Protein AF-A0A7C2BSN9-F1 (afdb_monomer)

Structure (mmCIF, N/CA/C/O backbone):
data_AF-A0A7C2BSN9-F1
#
_entry.id   AF-A0A7C2BSN9-F1
#
loop_
_atom_site.gro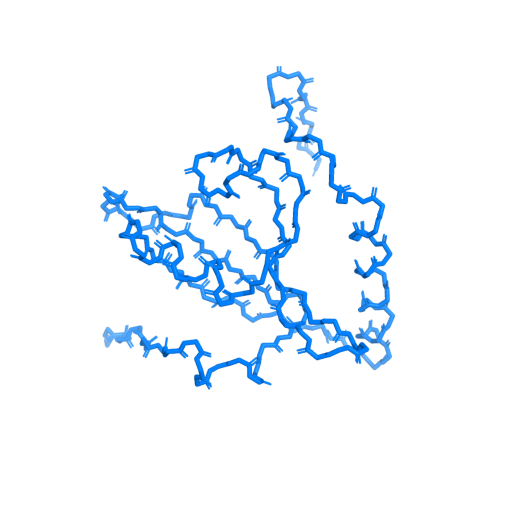up_PDB
_atom_site.id
_atom_site.type_symbol
_atom_site.label_atom_id
_atom_site.label_alt_id
_atom_site.label_comp_id
_atom_site.label_asym_id
_atom_site.label_entity_id
_atom_site.label_seq_id
_atom_site.pdbx_PDB_ins_code
_atom_site.Ca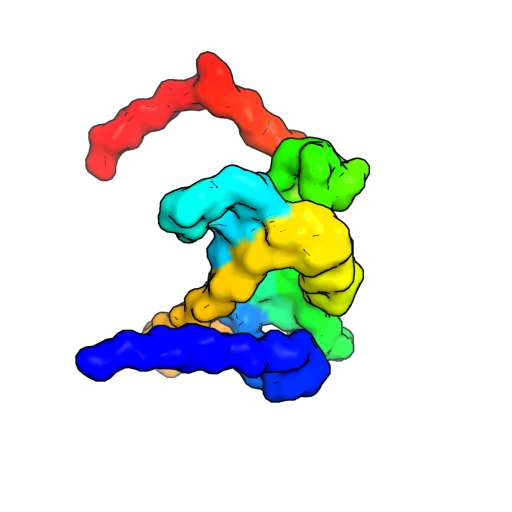rtn_x
_atom_site.Cartn_y
_atom_site.Cartn_z
_atom_site.occupancy
_atom_site.B_iso_or_equiv
_atom_site.auth_seq_id
_atom_site.auth_comp_id
_atom_site.auth_asym_id
_atom_site.auth_atom_id
_atom_site.pdbx_PDB_model_num
ATOM 1 N N . MET A 1 1 ? 8.971 -31.343 0.991 1.00 34.97 1 MET A N 1
ATOM 2 C CA . MET A 1 1 ? 7.604 -30.919 0.618 1.00 34.97 1 MET A CA 1
ATOM 3 C C . MET A 1 1 ? 7.665 -29.476 0.152 1.00 34.97 1 MET A C 1
ATOM 5 O O . MET A 1 1 ? 7.903 -28.586 0.955 1.00 34.97 1 MET A O 1
ATOM 9 N N . THR A 1 2 ? 7.594 -29.241 -1.154 1.00 38.06 2 THR A N 1
ATOM 10 C CA . THR A 1 2 ? 7.585 -27.890 -1.719 1.00 38.06 2 THR A CA 1
ATOM 11 C C . THR A 1 2 ? 6.213 -27.281 -1.474 1.00 38.06 2 THR A C 1
ATOM 13 O O . THR A 1 2 ? 5.249 -27.629 -2.150 1.00 38.06 2 THR A O 1
ATOM 16 N N . ASP A 1 3 ? 6.123 -26.383 -0.492 1.00 38.22 3 ASP A N 1
ATOM 17 C CA . ASP A 1 3 ? 4.959 -25.519 -0.301 1.00 38.22 3 ASP A CA 1
ATOM 18 C C . ASP A 1 3 ? 4.643 -24.825 -1.633 1.00 38.22 3 ASP A C 1
ATOM 20 O O . ASP A 1 3 ? 5.314 -23.868 -2.048 1.00 38.22 3 ASP A O 1
ATOM 24 N N . LYS A 1 4 ? 3.631 -25.329 -2.349 1.00 45.16 4 LYS A N 1
ATOM 25 C CA . LYS A 1 4 ? 3.035 -24.636 -3.489 1.00 45.16 4 LYS A CA 1
ATOM 26 C C . LYS A 1 4 ? 2.478 -23.334 -2.929 1.00 45.16 4 LYS A C 1
ATOM 28 O O . LYS A 1 4 ? 1.402 -23.320 -2.345 1.00 45.16 4 LYS A O 1
ATOM 33 N N . LYS A 1 5 ? 3.236 -22.241 -3.073 1.00 56.69 5 LYS A N 1
ATOM 34 C CA . LYS A 1 5 ? 2.817 -20.895 -2.660 1.00 56.69 5 LYS A CA 1
ATOM 35 C C . LYS A 1 5 ? 1.432 -20.626 -3.242 1.00 56.69 5 LYS A C 1
ATOM 37 O O . LYS A 1 5 ? 1.302 -20.459 -4.455 1.00 56.69 5 LYS A O 1
ATOM 42 N N . ALA A 1 6 ? 0.421 -20.632 -2.379 1.00 59.66 6 ALA A N 1
ATOM 43 C CA . ALA A 1 6 ? -0.958 -20.451 -2.785 1.00 59.66 6 ALA A CA 1
ATOM 44 C C . ALA A 1 6 ? -1.108 -19.090 -3.483 1.00 59.66 6 ALA A C 1
ATOM 46 O O . ALA A 1 6 ? -0.671 -18.053 -2.974 1.00 59.66 6 ALA A O 1
ATOM 47 N N . LYS A 1 7 ? -1.654 -19.121 -4.701 1.00 71.62 7 LYS A N 1
ATOM 48 C CA . LYS A 1 7 ? -2.003 -17.927 -5.471 1.00 71.62 7 LYS A CA 1
ATOM 49 C C . LYS A 1 7 ? -3.452 -17.599 -5.143 1.00 71.62 7 LYS A C 1
ATOM 51 O O . LYS A 1 7 ? -4.307 -18.461 -5.301 1.00 71.62 7 LYS A O 1
ATOM 56 N N . PHE A 1 8 ? -3.706 -16.370 -4.716 1.00 76.62 8 PHE A N 1
ATOM 57 C CA . PHE A 1 8 ? -5.045 -15.896 -4.379 1.00 76.62 8 PHE A CA 1
ATOM 58 C C . PHE A 1 8 ? -5.403 -14.707 -5.262 1.00 76.62 8 PHE A C 1
ATOM 60 O O . PHE A 1 8 ? -4.535 -13.877 -5.559 1.00 76.62 8 PHE A O 1
ATOM 67 N N . LYS A 1 9 ? -6.670 -14.604 -5.670 1.00 84.81 9 LYS A N 1
ATOM 68 C CA . LYS A 1 9 ? -7.176 -13.404 -6.348 1.00 84.81 9 LYS A CA 1
ATOM 69 C C . LYS A 1 9 ? -7.393 -12.297 -5.319 1.00 84.81 9 LYS A C 1
ATOM 71 O O . LYS A 1 9 ? -7.761 -12.564 -4.178 1.00 84.81 9 LYS A O 1
ATOM 76 N N . TYR A 1 10 ? -7.207 -11.036 -5.715 1.00 86.69 10 TYR A N 1
ATOM 77 C CA . TYR A 1 10 ? -7.422 -9.900 -4.807 1.00 86.69 10 TYR A CA 1
ATOM 78 C C . TYR A 1 10 ? -8.831 -9.906 -4.187 1.00 86.69 10 TYR A C 1
ATOM 80 O O . TYR A 1 10 ? -8.968 -9.691 -2.984 1.00 86.69 10 TYR A O 1
ATOM 88 N N . SER A 1 11 ? -9.852 -10.234 -4.982 1.00 88.00 11 SER A N 1
ATOM 89 C CA . SER A 1 11 ? -11.244 -10.356 -4.536 1.00 88.00 11 SER A CA 1
ATOM 90 C C . SER A 1 11 ? -11.439 -11.332 -3.371 1.00 88.00 11 SER A C 1
ATOM 92 O O . SER A 1 11 ? -12.306 -11.108 -2.541 1.00 88.00 11 SER A O 1
ATOM 94 N N . GLU A 1 12 ? -10.617 -12.378 -3.269 1.00 88.06 12 GLU A N 1
ATOM 95 C CA . GLU A 1 12 ? -10.731 -13.420 -2.235 1.00 88.06 12 GLU A CA 1
ATOM 96 C C . GLU A 1 12 ? -10.075 -13.018 -0.908 1.00 88.06 12 GLU A C 1
ATOM 98 O O . GLU A 1 12 ? -10.363 -13.587 0.145 1.00 88.06 12 GLU A O 1
ATOM 103 N N . ILE A 1 13 ? -9.145 -12.061 -0.948 1.00 88.88 13 ILE A N 1
ATOM 104 C CA . ILE A 1 13 ? -8.359 -11.659 0.223 1.00 88.88 13 ILE A CA 1
ATOM 105 C C . ILE A 1 13 ? -8.663 -10.240 0.689 1.00 88.88 13 ILE A C 1
ATOM 107 O O . ILE A 1 13 ? -8.204 -9.884 1.774 1.00 88.88 13 ILE A O 1
ATOM 111 N N . ARG A 1 14 ? -9.415 -9.447 -0.089 1.00 89.94 14 ARG A N 1
ATOM 112 C CA . ARG A 1 14 ? -9.712 -8.030 0.176 1.00 89.94 14 ARG A CA 1
ATOM 113 C C . ARG A 1 14 ? -10.165 -7.802 1.614 1.00 89.94 14 ARG A C 1
ATOM 115 O O . ARG A 1 14 ? -9.528 -7.036 2.329 1.00 89.94 14 ARG A O 1
ATOM 122 N N . ASP A 1 15 ? -11.185 -8.530 2.051 1.00 89.12 15 ASP A N 1
ATOM 123 C CA . ASP A 1 15 ? -11.806 -8.328 3.369 1.00 89.12 15 ASP A CA 1
ATOM 124 C C . ASP A 1 15 ? -10.939 -8.865 4.518 1.00 89.12 15 ASP A C 1
ATOM 126 O O . ASP A 1 15 ? -11.169 -8.594 5.694 1.00 89.12 15 ASP A O 1
ATOM 130 N N . ARG A 1 16 ? -9.886 -9.617 4.181 1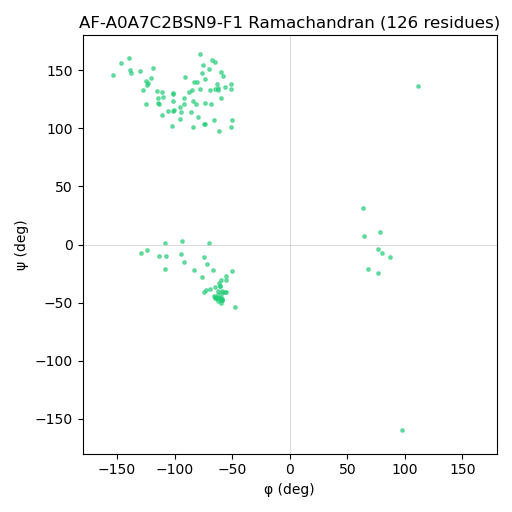.00 90.00 16 ARG A N 1
ATOM 131 C CA . ARG A 1 16 ? -8.909 -10.159 5.132 1.00 90.00 16 ARG A CA 1
ATOM 132 C C . ARG A 1 16 ? -7.682 -9.263 5.273 1.00 90.00 16 ARG A C 1
ATOM 134 O O . ARG A 1 16 ? -6.809 -9.565 6.098 1.00 90.00 16 ARG A O 1
ATOM 141 N N . LEU A 1 17 ? -7.546 -8.227 4.446 1.00 92.25 17 LEU A N 1
ATOM 142 C CA . LEU A 1 17 ? -6.443 -7.274 4.509 1.00 92.25 17 LEU A CA 1
ATOM 143 C C . LEU A 1 17 ? -6.604 -6.341 5.706 1.00 92.25 17 LEU A C 1
ATOM 145 O O . LEU A 1 17 ? -7.706 -5.941 6.071 1.00 92.25 17 LEU A O 1
ATOM 149 N N . LYS A 1 18 ? -5.481 -6.016 6.340 1.00 92.31 18 LYS A N 1
ATOM 150 C CA . LYS A 1 18 ? -5.440 -5.149 7.516 1.00 92.31 18 LYS A CA 1
ATOM 151 C C . LYS A 1 18 ? -4.400 -4.061 7.306 1.00 92.31 18 LYS A C 1
ATOM 153 O O . LYS A 1 18 ? -3.382 -4.286 6.653 1.00 92.31 18 LYS A O 1
ATOM 158 N N . THR A 1 19 ? -4.639 -2.894 7.902 1.00 92.75 19 THR A N 1
ATOM 159 C CA . THR A 1 19 ? -3.595 -1.874 8.053 1.00 92.75 19 THR A CA 1
ATOM 160 C C . THR A 1 19 ? -2.352 -2.520 8.666 1.00 92.75 19 THR A C 1
ATOM 162 O O . THR A 1 19 ? -2.498 -3.327 9.585 1.00 92.75 19 THR A O 1
ATOM 165 N N . PHE A 1 20 ? -1.171 -2.165 8.149 1.00 92.50 20 PHE A N 1
ATOM 166 C CA . PHE A 1 20 ? 0.150 -2.740 8.467 1.00 92.50 20 PHE A CA 1
ATOM 167 C C . PHE A 1 20 ? 0.513 -4.058 7.786 1.00 92.50 20 PHE A C 1
ATOM 169 O O . PHE A 1 20 ? 1.672 -4.461 7.876 1.00 92.50 20 PHE A O 1
ATOM 176 N N . ASP A 1 21 ? -0.401 -4.713 7.064 1.00 94.69 21 ASP A N 1
ATOM 177 C CA . ASP A 1 21 ? 0.029 -5.769 6.147 1.00 94.69 21 ASP A CA 1
ATOM 178 C C . ASP A 1 21 ? 1.034 -5.188 5.134 1.00 94.69 21 ASP A C 1
ATOM 180 O O . ASP A 1 21 ? 0.927 -4.031 4.722 1.00 94.69 21 ASP A O 1
ATOM 184 N N . VAL A 1 22 ? 2.024 -5.982 4.732 1.00 95.00 22 VAL A N 1
ATOM 185 C CA . VAL A 1 22 ? 3.106 -5.540 3.845 1.00 95.00 22 VAL A CA 1
ATOM 186 C C . VAL A 1 22 ? 3.034 -6.290 2.524 1.00 95.00 22 VAL A C 1
ATOM 188 O O . VAL A 1 22 ? 2.938 -7.517 2.481 1.00 95.00 22 VAL A O 1
ATOM 191 N N . LEU A 1 23 ? 3.114 -5.545 1.430 1.00 94.25 23 LEU A N 1
ATOM 192 C CA . LEU A 1 23 ? 3.258 -6.060 0.079 1.00 94.25 23 LEU A CA 1
ATOM 193 C C . LEU A 1 23 ? 4.737 -6.084 -0.291 1.00 94.25 23 LEU A C 1
ATOM 195 O O . LEU A 1 23 ? 5.377 -5.045 -0.426 1.00 94.25 23 LEU A O 1
ATOM 199 N N . CYS A 1 24 ? 5.275 -7.280 -0.483 1.00 93.38 24 CYS A N 1
ATOM 200 C CA . CYS A 1 24 ? 6.611 -7.505 -1.008 1.00 93.38 24 CYS A CA 1
ATOM 201 C C . CYS A 1 24 ? 6.515 -7.738 -2.518 1.00 93.38 24 CYS A C 1
ATOM 203 O O . CYS A 1 24 ? 6.033 -8.781 -2.969 1.00 93.38 24 CYS A O 1
ATOM 205 N N . CYS A 1 25 ? 6.963 -6.762 -3.294 1.00 90.69 25 CYS A N 1
ATOM 206 C CA . CYS A 1 25 ? 6.764 -6.700 -4.731 1.00 90.69 25 CYS A CA 1
ATOM 207 C C . CYS A 1 25 ? 8.042 -7.144 -5.460 1.00 90.69 25 CYS A C 1
ATOM 209 O O . CYS A 1 25 ? 9.133 -6.618 -5.229 1.00 90.69 25 CYS A O 1
ATOM 211 N N . ILE A 1 26 ? 7.901 -8.154 -6.314 1.00 90.12 26 ILE A N 1
ATOM 212 C CA . ILE A 1 26 ? 8.970 -8.763 -7.105 1.00 90.12 26 ILE A CA 1
ATOM 213 C C . ILE A 1 26 ? 8.804 -8.288 -8.554 1.00 90.12 26 ILE A C 1
ATOM 215 O O . ILE A 1 26 ? 7.792 -8.635 -9.175 1.00 90.12 26 ILE A O 1
ATOM 219 N N . PRO A 1 27 ? 9.759 -7.515 -9.095 1.00 85.25 27 PRO A N 1
ATOM 220 C CA . PRO A 1 27 ? 9.656 -6.964 -10.441 1.00 85.25 27 PRO A CA 1
ATOM 221 C C . PRO A 1 27 ? 9.731 -8.055 -11.526 1.00 85.25 27 PRO A C 1
ATOM 223 O O . PRO A 1 27 ? 10.250 -9.150 -11.277 1.00 85.25 27 PRO A O 1
ATOM 226 N N . PRO A 1 28 ? 9.224 -7.771 -12.740 1.00 82.38 28 PRO A N 1
ATOM 227 C CA . PRO A 1 28 ? 9.357 -8.673 -13.884 1.00 82.38 28 PRO A CA 1
ATOM 228 C C . PRO A 1 28 ? 10.832 -8.937 -14.224 1.00 82.38 28 PRO A C 1
ATOM 230 O O . PRO A 1 28 ? 11.693 -8.078 -14.037 1.00 82.38 28 PRO A O 1
ATOM 233 N N . GLY A 1 29 ? 11.130 -10.136 -14.729 1.00 73.31 29 GLY A N 1
ATOM 234 C CA . GLY A 1 29 ? 12.466 -10.501 -15.222 1.00 73.31 29 GLY A CA 1
ATOM 235 C C . GLY A 1 29 ? 13.522 -10.811 -14.151 1.00 73.31 29 GLY A C 1
ATOM 236 O O . GLY A 1 29 ? 14.620 -11.235 -14.493 1.00 73.31 29 GLY A O 1
ATOM 237 N N . TRP A 1 30 ? 13.220 -10.662 -12.857 1.00 68.81 30 TRP A N 1
ATOM 238 C CA . TRP A 1 30 ? 14.170 -10.997 -11.789 1.00 68.81 30 TRP A CA 1
ATOM 239 C C . TRP A 1 30 ? 14.134 -12.495 -11.450 1.00 68.81 30 TRP A C 1
ATOM 241 O O . TRP A 1 30 ? 13.257 -12.967 -10.721 1.00 68.81 30 TRP A O 1
ATOM 251 N N . PHE A 1 31 ? 15.124 -13.237 -11.960 1.00 57.09 31 PHE A N 1
ATOM 252 C CA . PHE A 1 31 ? 15.215 -14.704 -11.889 1.00 57.09 31 PHE A CA 1
ATOM 253 C C . PHE A 1 31 ? 15.249 -15.267 -10.455 1.00 57.09 31 PHE A C 1
ATOM 255 O O . PHE A 1 31 ? 14.694 -16.329 -10.193 1.00 57.09 31 PHE A O 1
ATOM 262 N N . MET A 1 32 ? 15.806 -14.531 -9.486 1.00 62.66 32 MET A N 1
ATOM 263 C CA . MET A 1 32 ? 15.912 -14.991 -8.092 1.00 62.66 32 MET A CA 1
ATOM 264 C C . MET A 1 32 ? 14.759 -14.545 -7.171 1.00 62.66 32 MET A C 1
ATOM 266 O O . MET A 1 32 ? 14.779 -14.819 -5.972 1.00 62.66 32 MET A O 1
ATOM 270 N N . GLY A 1 33 ? 13.734 -13.854 -7.684 1.00 67.50 33 GLY A N 1
ATOM 271 C CA . GLY A 1 33 ? 12.558 -13.491 -6.885 1.00 67.50 33 GLY A CA 1
ATOM 272 C C . GLY A 1 33 ? 12.833 -12.540 -5.713 1.00 67.50 33 GLY A C 1
ATOM 273 O O . GLY A 1 33 ? 12.153 -12.638 -4.684 1.00 67.50 33 GLY A O 1
ATOM 274 N N . TRP A 1 34 ? 13.822 -11.654 -5.857 1.00 83.19 34 TRP A N 1
ATOM 275 C CA . TRP A 1 34 ? 14.141 -10.644 -4.851 1.00 83.19 34 TRP A CA 1
ATOM 276 C C . TR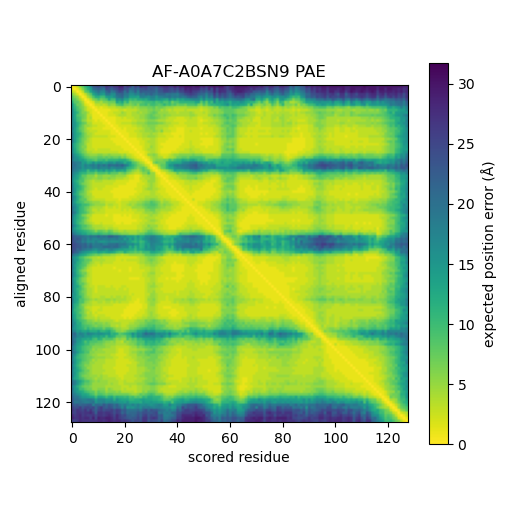P A 1 34 ? 13.041 -9.589 -4.787 1.00 83.19 34 TRP A C 1
ATOM 278 O O . TRP A 1 34 ? 12.353 -9.297 -5.767 1.00 83.19 34 TRP A O 1
ATOM 288 N N . ILE A 1 35 ? 12.882 -9.014 -3.602 1.00 84.88 35 ILE A N 1
ATOM 289 C CA . ILE A 1 35 ? 11.916 -7.952 -3.358 1.00 84.88 35 ILE A CA 1
ATOM 290 C C . ILE A 1 35 ? 12.536 -6.651 -3.868 1.00 84.88 35 ILE A C 1
ATOM 292 O O . ILE A 1 35 ? 13.496 -6.159 -3.286 1.00 84.88 35 ILE A O 1
ATOM 296 N N . GLY A 1 36 ? 11.997 -6.117 -4.962 1.00 85.25 36 GLY A N 1
ATOM 297 C CA . GLY A 1 36 ? 12.454 -4.855 -5.552 1.00 85.25 36 GLY A CA 1
ATOM 298 C C . GLY A 1 36 ? 11.691 -3.634 -5.038 1.00 85.25 36 GLY A C 1
ATOM 299 O O . GLY A 1 36 ? 12.126 -2.508 -5.250 1.00 85.25 36 GLY A O 1
ATOM 300 N N . HIS A 1 37 ? 10.544 -3.847 -4.388 1.00 88.81 37 HIS A N 1
ATOM 301 C CA . HIS A 1 37 ? 9.724 -2.784 -3.811 1.00 88.81 37 HIS A CA 1
ATOM 302 C C . HIS A 1 37 ? 8.895 -3.307 -2.638 1.00 88.81 37 HIS A C 1
ATOM 304 O O . HIS A 1 37 ? 8.439 -4.455 -2.648 1.00 88.81 37 HIS A O 1
ATOM 310 N N . THR A 1 38 ? 8.674 -2.465 -1.635 1.00 92.62 38 THR A N 1
ATOM 311 C CA . THR A 1 38 ? 7.788 -2.758 -0.507 1.00 92.62 38 THR A CA 1
ATOM 312 C C . THR A 1 38 ? 6.736 -1.672 -0.372 1.00 92.62 38 THR A C 1
ATOM 314 O O . THR A 1 38 ? 7.002 -0.485 -0.551 1.00 92.62 38 THR A O 1
ATOM 317 N N . ALA A 1 39 ? 5.516 -2.087 -0.051 1.00 93.69 39 ALA A N 1
ATOM 318 C CA . ALA A 1 39 ? 4.411 -1.172 0.180 1.00 93.69 39 ALA A CA 1
ATOM 319 C C . ALA A 1 39 ? 3.596 -1.614 1.395 1.00 93.69 39 ALA A C 1
ATOM 321 O O . ALA A 1 39 ? 3.483 -2.806 1.678 1.00 93.69 39 ALA A O 1
ATOM 322 N N . GLY A 1 40 ? 3.033 -0.654 2.120 1.00 95.56 40 GLY A N 1
ATOM 323 C CA . GLY A 1 40 ? 2.136 -0.906 3.240 1.00 95.56 40 GLY A CA 1
ATOM 324 C C . GLY A 1 40 ? 0.683 -0.952 2.786 1.00 95.56 40 GLY A C 1
ATOM 325 O O . GLY A 1 40 ? 0.265 -0.191 1.916 1.00 95.56 40 GLY A O 1
ATOM 326 N N . VAL A 1 41 ? -0.110 -1.815 3.406 1.00 96.38 41 VAL A N 1
ATOM 327 C CA . VAL A 1 41 ? -1.566 -1.788 3.298 1.00 96.38 41 VAL A CA 1
ATOM 328 C C . VAL A 1 41 ? -2.113 -0.803 4.321 1.00 96.38 41 VAL A C 1
ATOM 330 O O . VAL A 1 41 ? -1.749 -0.831 5.499 1.00 96.38 41 VAL A O 1
ATOM 333 N N . TYR A 1 42 ? -3.024 0.047 3.867 1.00 96.06 42 TYR A N 1
ATOM 334 C CA . TYR A 1 42 ? -3.818 0.937 4.698 1.00 96.06 42 TYR A CA 1
ATOM 335 C C . TYR A 1 42 ? -5.297 0.691 4.415 1.00 96.06 42 TYR A C 1
ATOM 337 O O . TYR A 1 42 ? -5.745 0.838 3.281 1.00 96.06 42 TYR A O 1
ATOM 345 N N . VAL A 1 43 ? -6.056 0.310 5.439 1.00 94.38 43 VAL A N 1
ATOM 346 C CA . VAL A 1 43 ? -7.516 0.212 5.355 1.00 94.38 43 VAL A CA 1
ATOM 347 C C . VAL A 1 43 ? -8.096 1.466 5.995 1.00 94.38 43 VAL A C 1
ATOM 349 O O . VAL A 1 43 ? -7.899 1.696 7.189 1.00 94.38 43 VAL A O 1
ATOM 352 N N . CYS A 1 44 ? -8.776 2.290 5.199 1.00 90.69 44 CYS A N 1
ATOM 353 C CA . CYS A 1 44 ? -9.448 3.484 5.694 1.00 90.69 44 CYS A CA 1
ATOM 354 C C . CYS A 1 44 ? -10.629 3.072 6.578 1.00 90.69 44 CYS A C 1
ATOM 356 O O . CYS A 1 44 ? -11.526 2.367 6.122 1.00 90.69 44 CYS A O 1
ATOM 358 N N . HIS A 1 45 ? -10.619 3.506 7.839 1.00 85.19 45 HIS A N 1
ATOM 359 C CA . HIS A 1 45 ? -11.645 3.129 8.812 1.00 85.19 45 HIS A CA 1
ATOM 360 C C . HIS A 1 45 ? -13.036 3.664 8.438 1.00 85.19 45 HIS A C 1
ATOM 362 O O . HIS A 1 45 ? -14.026 2.974 8.637 1.00 85.19 45 HIS A O 1
ATOM 368 N N . GLU A 1 46 ? -13.107 4.869 7.872 1.00 85.81 46 GLU A N 1
ATOM 369 C CA . GLU A 1 46 ? -14.371 5.538 7.536 1.00 85.81 46 GLU A CA 1
ATOM 370 C C . GLU A 1 46 ? -15.049 4.941 6.299 1.00 85.81 46 GLU A C 1
ATOM 372 O O . GLU A 1 46 ? -16.262 4.773 6.274 1.00 85.81 46 GLU A O 1
ATOM 377 N N . THR A 1 47 ? -14.273 4.606 5.265 1.00 89.38 47 THR A N 1
ATOM 378 C CA . THR A 1 47 ? -14.814 4.191 3.958 1.00 89.38 47 THR A CA 1
ATOM 379 C C . THR A 1 47 ? -14.660 2.698 3.680 1.00 89.38 47 THR A C 1
ATOM 381 O O . THR A 1 47 ? -15.153 2.204 2.668 1.00 89.38 47 THR A O 1
ATOM 384 N N . GLY A 1 48 ? -13.902 1.970 4.507 1.00 90.12 48 GLY A N 1
ATOM 385 C CA . GLY A 1 48 ? -13.519 0.581 4.242 1.00 90.12 48 GLY A CA 1
ATOM 386 C C . GLY A 1 48 ? -12.623 0.406 3.005 1.00 90.12 48 GLY A C 1
ATOM 387 O O . GLY A 1 48 ? -12.355 -0.722 2.582 1.00 90.12 48 GLY A O 1
ATOM 388 N N . GLN A 1 49 ? -12.155 1.497 2.386 1.00 93.12 49 GLN A N 1
ATOM 389 C CA . GLN A 1 49 ? -11.300 1.418 1.206 1.00 93.12 49 GLN A CA 1
ATOM 390 C C . GLN A 1 49 ? -9.924 0.861 1.568 1.00 93.12 49 GLN A C 1
ATOM 392 O O . GLN A 1 49 ? -9.271 1.309 2.514 1.00 93.12 49 GLN A O 1
ATOM 397 N N . VAL A 1 50 ? -9.466 -0.101 0.767 1.00 96.12 50 VAL A N 1
ATOM 398 C CA . VAL A 1 50 ? -8.138 -0.698 0.901 1.00 96.12 50 VAL A CA 1
ATOM 399 C C . VAL A 1 50 ? -7.184 0.014 -0.046 1.00 96.12 50 VAL A C 1
ATOM 401 O O . VAL A 1 50 ? -7.343 -0.022 -1.269 1.00 96.12 50 VAL A O 1
ATOM 404 N N . MET A 1 51 ? -6.174 0.641 0.536 1.00 96.00 51 MET A N 1
ATOM 405 C CA . MET A 1 51 ? -5.186 1.456 -0.146 1.00 96.00 51 MET A CA 1
ATOM 406 C C . MET A 1 51 ? -3.791 0.867 0.050 1.00 96.00 51 MET A C 1
ATOM 408 O O . MET A 1 51 ? -3.481 0.242 1.065 1.00 96.00 51 MET A O 1
ATOM 412 N N . VAL A 1 52 ? -2.929 1.119 -0.922 1.00 94.69 52 VAL A N 1
ATOM 413 C CA . VAL A 1 52 ? -1.499 0.854 -0.872 1.00 94.69 52 VAL A CA 1
ATOM 414 C C . VAL A 1 52 ? -0.792 2.165 -0.583 1.00 94.69 52 VAL A C 1
ATOM 416 O O . VAL A 1 52 ? -0.833 3.096 -1.389 1.00 94.69 52 VAL A O 1
ATOM 419 N N . TYR A 1 53 ? -0.159 2.229 0.582 1.00 94.94 53 TYR A N 1
ATOM 420 C CA . TYR A 1 53 ? 0.732 3.302 0.988 1.00 94.94 53 TYR A CA 1
ATOM 421 C C . TYR A 1 53 ? 2.162 2.943 0.599 1.00 94.94 53 TYR A C 1
ATOM 423 O O . TYR A 1 53 ? 2.695 1.917 1.025 1.00 94.94 53 TYR A O 1
ATOM 431 N N . GLN A 1 54 ? 2.792 3.774 -0.220 1.00 92.12 54 GLN A N 1
ATOM 432 C CA . GLN A 1 54 ? 4.123 3.486 -0.740 1.00 92.12 54 GLN A CA 1
ATOM 433 C C . GLN A 1 54 ? 4.949 4.746 -0.925 1.00 92.12 54 GLN A C 1
ATOM 435 O O . GLN A 1 54 ? 4.408 5.825 -1.145 1.00 92.12 54 GLN A O 1
ATOM 440 N N . SER A 1 55 ? 6.266 4.571 -0.914 1.00 89.94 55 SER A N 1
ATOM 441 C CA . SER A 1 55 ? 7.216 5.523 -1.474 1.00 89.94 55 SER A CA 1
ATOM 442 C C . SER A 1 55 ? 7.873 4.852 -2.669 1.00 89.94 55 SER A C 1
ATOM 444 O O . SER A 1 55 ? 8.453 3.781 -2.514 1.00 89.94 55 SER A O 1
ATOM 446 N N . SER A 1 56 ? 7.760 5.430 -3.858 1.00 85.75 56 SER A N 1
ATOM 447 C CA . SER A 1 56 ? 8.261 4.806 -5.087 1.00 85.75 56 SER A CA 1
ATOM 448 C C . SER A 1 56 ? 8.935 5.815 -5.998 1.00 85.75 56 SER A C 1
ATOM 450 O O . SER A 1 56 ? 8.536 6.976 -6.053 1.00 85.75 56 SER A O 1
ATOM 452 N N . THR A 1 57 ? 9.909 5.363 -6.779 1.00 76.50 57 THR A N 1
ATOM 453 C CA . THR A 1 57 ? 10.330 6.090 -7.979 1.00 76.50 57 THR A CA 1
ATOM 454 C C . THR A 1 57 ? 9.281 5.884 -9.082 1.00 76.50 57 THR A C 1
ATOM 456 O O . THR A 1 57 ? 8.541 4.898 -9.076 1.00 76.50 57 THR A O 1
ATOM 459 N N . GLN A 1 58 ? 9.180 6.821 -10.031 1.00 62.25 58 GLN A N 1
ATOM 460 C CA . GLN A 1 58 ? 8.125 6.877 -11.066 1.00 62.25 58 GLN A CA 1
ATOM 461 C C . GLN A 1 58 ? 7.888 5.567 -11.845 1.00 62.25 58 GLN A C 1
ATOM 463 O O . GLN A 1 58 ? 6.792 5.368 -12.364 1.00 62.25 58 GLN A O 1
ATOM 468 N N . LYS A 1 59 ? 8.878 4.664 -11.888 1.00 55.81 59 LYS A N 1
ATOM 469 C CA . LYS A 1 59 ? 8.921 3.461 -12.731 1.00 55.81 59 LYS A CA 1
ATOM 470 C C . LYS A 1 59 ? 7.723 2.509 -12.571 1.00 55.81 59 LYS A C 1
ATOM 472 O O . LYS A 1 59 ? 7.408 1.808 -13.523 1.00 55.81 59 LYS A O 1
ATOM 477 N N . TYR A 1 60 ? 7.052 2.485 -11.412 1.00 54.78 60 TYR A N 1
ATOM 478 C CA . TYR A 1 60 ? 5.953 1.534 -11.144 1.00 54.78 60 TYR A CA 1
ATOM 479 C C . TYR A 1 60 ? 4.651 2.157 -10.623 1.00 54.78 60 TYR A C 1
ATOM 481 O O . TYR A 1 60 ? 3.650 1.457 -10.492 1.00 54.78 60 TYR A O 1
ATOM 489 N N . ALA A 1 61 ? 4.644 3.453 -10.308 1.00 55.16 61 ALA A N 1
ATOM 490 C CA . ALA A 1 61 ? 3.549 4.079 -9.563 1.00 55.16 61 ALA A CA 1
ATOM 491 C C . ALA A 1 61 ? 2.902 5.279 -10.267 1.00 55.16 61 ALA A C 1
ATOM 493 O O . ALA A 1 61 ? 1.958 5.855 -9.732 1.00 55.16 61 ALA A O 1
ATOM 494 N N . GLY A 1 62 ? 3.418 5.713 -11.424 1.00 52.25 62 GLY A N 1
ATOM 495 C CA . GLY A 1 62 ? 2.957 6.921 -12.125 1.00 52.25 62 GLY A CA 1
ATOM 496 C C . GLY A 1 62 ? 3.276 8.243 -11.402 1.00 52.25 62 GLY A C 1
ATOM 497 O O . GLY A 1 62 ? 3.356 9.284 -12.044 1.00 52.25 62 GLY A O 1
ATOM 498 N N . LYS A 1 63 ? 3.527 8.218 -10.084 1.00 64.56 63 LYS A N 1
ATOM 499 C CA . LYS A 1 63 ? 3.967 9.353 -9.258 1.00 64.56 63 LYS A CA 1
ATOM 500 C C . LYS A 1 63 ? 5.218 8.975 -8.460 1.00 64.56 63 LYS A C 1
ATOM 502 O O . LYS A 1 63 ? 5.275 7.902 -7.862 1.00 64.56 63 LYS A O 1
ATOM 507 N N . SER A 1 64 ? 6.224 9.852 -8.473 1.00 78.75 64 SER A N 1
ATOM 508 C CA . SER A 1 64 ? 7.424 9.709 -7.638 1.00 78.75 64 SER A CA 1
ATOM 509 C C . SER A 1 64 ? 7.132 10.208 -6.223 1.00 78.75 64 SER A C 1
ATOM 511 O O . SER A 1 64 ? 6.473 11.234 -6.060 1.00 78.75 64 SER A O 1
ATOM 513 N N . GLY A 1 65 ? 7.638 9.507 -5.213 1.00 87.12 65 GLY A N 1
ATOM 514 C CA . GLY A 1 65 ? 7.478 9.849 -3.804 1.00 87.12 65 GLY A CA 1
ATOM 515 C C . GLY A 1 65 ? 6.364 9.094 -3.092 1.00 87.12 65 GLY A C 1
ATOM 516 O O . GLY A 1 65 ? 5.963 8.000 -3.495 1.00 87.12 65 GLY A O 1
ATOM 517 N N . VAL A 1 66 ? 5.920 9.664 -1.976 1.00 91.25 66 VAL A N 1
ATOM 518 C CA . VAL A 1 66 ? 4.980 9.045 -1.046 1.00 91.25 66 VAL A CA 1
ATOM 519 C C . VAL A 1 66 ? 3.551 9.206 -1.555 1.00 91.25 66 VAL A C 1
ATOM 521 O O . VAL A 1 66 ? 3.049 10.321 -1.712 1.00 91.25 66 VAL A O 1
ATOM 524 N N . SER A 1 67 ? 2.859 8.094 -1.780 1.00 91.56 67 SER A N 1
ATOM 525 C CA . SER A 1 67 ? 1.522 8.071 -2.368 1.00 91.56 67 SER A CA 1
ATOM 526 C C . SER A 1 67 ? 0.597 7.054 -1.702 1.00 91.56 67 SER A C 1
ATOM 528 O O . SER A 1 67 ? 1.032 6.113 -1.038 1.00 91.56 67 SER A O 1
ATOM 530 N N . LEU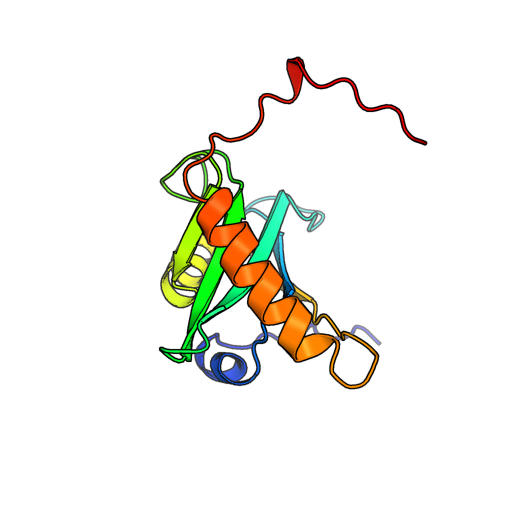 A 1 68 ? -0.704 7.275 -1.901 1.00 92.44 68 LEU A N 1
ATOM 531 C CA . LEU A 1 68 ? -1.769 6.312 -1.645 1.00 92.44 68 LEU A CA 1
ATOM 532 C C . LEU A 1 68 ? -2.408 5.946 -2.981 1.00 92.44 68 LEU A C 1
ATOM 534 O O . LEU A 1 68 ? -2.852 6.841 -3.701 1.00 92.44 68 LEU A O 1
ATOM 538 N N . THR A 1 69 ? -2.469 4.655 -3.284 1.00 92.62 69 THR A N 1
ATOM 539 C CA . THR A 1 69 ? -3.102 4.115 -4.498 1.00 92.62 69 THR A CA 1
ATOM 540 C C . THR A 1 69 ? -4.170 3.103 -4.091 1.00 92.62 69 THR A C 1
ATOM 542 O O . THR A 1 69 ? -3.897 2.306 -3.194 1.00 92.62 69 THR A O 1
ATOM 545 N N . PRO A 1 70 ? -5.364 3.081 -4.701 1.00 94.12 70 PRO A N 1
ATOM 546 C CA . PRO A 1 70 ? -6.318 1.996 -4.488 1.00 94.12 70 PRO A CA 1
ATOM 547 C C . PRO A 1 70 ? -5.665 0.624 -4.705 1.00 94.12 70 PRO A C 1
ATOM 549 O O . PRO A 1 70 ? -4.956 0.410 -5.687 1.00 94.12 70 PRO A O 1
ATOM 552 N N . MET A 1 71 ? -5.895 -0.327 -3.796 1.00 94.62 71 MET A N 1
ATOM 553 C CA . MET A 1 71 ? -5.242 -1.643 -3.850 1.00 94.62 71 MET A CA 1
ATOM 554 C C . MET A 1 71 ? -5.539 -2.397 -5.149 1.00 94.62 71 MET A C 1
ATOM 556 O O . MET A 1 71 ? -4.638 -3.004 -5.722 1.00 94.62 71 MET A O 1
ATOM 560 N N . ALA A 1 72 ? -6.778 -2.323 -5.639 1.00 92.38 72 ALA A N 1
ATOM 561 C CA . ALA A 1 72 ? -7.167 -2.946 -6.901 1.00 92.38 72 ALA A CA 1
ATOM 562 C C . ALA A 1 72 ? -6.337 -2.410 -8.081 1.00 92.38 72 ALA A C 1
ATOM 564 O O . ALA A 1 72 ? -5.772 -3.190 -8.843 1.00 92.38 72 ALA A O 1
ATOM 565 N N . GLU A 1 73 ? -6.209 -1.083 -8.178 1.00 91.69 73 GLU A N 1
ATOM 566 C CA . GLU A 1 73 ? -5.415 -0.400 -9.206 1.00 91.69 73 GLU A CA 1
ATOM 567 C C . GLU A 1 73 ? -3.931 -0.773 -9.107 1.00 91.69 73 GLU A C 1
ATOM 569 O O . GLU A 1 73 ? -3.287 -1.051 -10.117 1.00 91.69 73 GLU A O 1
ATOM 574 N N . PHE A 1 74 ? -3.387 -0.828 -7.888 1.00 91.31 74 PHE A N 1
ATOM 575 C CA . PHE A 1 74 ? -1.998 -1.219 -7.662 1.00 91.31 74 PHE A CA 1
ATOM 576 C C . PHE A 1 74 ? -1.720 -2.660 -8.118 1.00 91.31 74 PHE A C 1
ATOM 578 O O . PHE A 1 74 ? -0.754 -2.905 -8.842 1.00 91.31 74 PHE A O 1
ATOM 585 N N . VAL A 1 75 ? -2.570 -3.612 -7.716 1.00 90.44 75 VAL A N 1
ATOM 586 C CA . VAL A 1 75 ? -2.425 -5.031 -8.076 1.00 90.44 75 VAL A CA 1
ATOM 587 C C . VAL A 1 75 ? -2.539 -5.224 -9.587 1.00 90.44 75 VAL A C 1
ATOM 589 O O . VAL A 1 75 ? -1.700 -5.914 -10.169 1.00 90.44 75 VAL A O 1
ATOM 592 N N . ASP A 1 76 ? -3.528 -4.602 -10.232 1.00 89.25 76 ASP A N 1
ATOM 593 C CA . ASP A 1 76 ? -3.720 -4.683 -11.684 1.00 89.25 76 ASP A CA 1
ATOM 594 C C . ASP A 1 76 ? -2.491 -4.155 -12.439 1.00 89.25 76 ASP A C 1
ATOM 596 O O . ASP A 1 76 ? -1.903 -4.875 -13.245 1.00 89.25 76 ASP A O 1
ATOM 600 N N . ARG A 1 77 ? -2.002 -2.957 -12.095 1.00 87.31 77 ARG A N 1
ATOM 601 C CA . ARG A 1 77 ? -0.795 -2.390 -12.721 1.00 87.31 77 ARG A CA 1
ATOM 602 C C . ARG A 1 77 ? 0.430 -3.282 -12.553 1.00 87.31 77 ARG A C 1
ATOM 604 O O . ARG A 1 77 ? 1.154 -3.523 -13.518 1.00 87.31 77 ARG A O 1
ATOM 611 N N . TYR A 1 78 ? 0.669 -3.778 -11.340 1.00 86.44 78 TYR A N 1
ATOM 612 C CA . TYR A 1 78 ? 1.870 -4.559 -11.049 1.00 86.44 78 TYR A CA 1
ATOM 613 C C . TYR A 1 78 ? 1.855 -5.930 -11.736 1.00 86.44 78 TYR A C 1
ATOM 615 O O . TYR A 1 78 ? 2.885 -6.395 -12.224 1.00 86.44 78 TYR A O 1
ATOM 623 N N . THR A 1 79 ? 0.685 -6.570 -11.796 1.00 86.44 79 THR A N 1
ATOM 624 C CA . THR A 1 79 ? 0.516 -7.871 -12.460 1.00 86.44 79 THR A CA 1
ATOM 625 C C .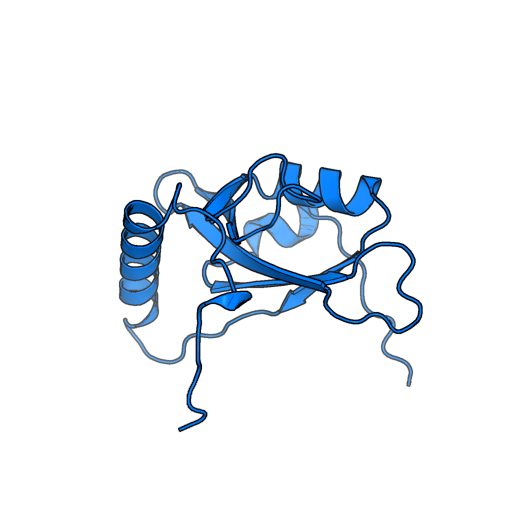 THR A 1 79 ? 0.574 -7.752 -13.981 1.00 86.44 79 THR A C 1
ATOM 627 O O . THR A 1 79 ? 1.240 -8.575 -14.607 1.00 86.44 79 THR A O 1
ATOM 630 N N . ARG A 1 80 ? -0.012 -6.703 -14.579 1.00 86.06 80 ARG A N 1
ATOM 631 C CA . ARG A 1 80 ? 0.118 -6.413 -16.021 1.00 86.06 80 ARG A CA 1
ATOM 632 C C . ARG A 1 80 ? 1.561 -6.169 -16.446 1.00 86.06 80 ARG A C 1
ATOM 634 O O . ARG A 1 80 ? 1.962 -6.611 -17.514 1.00 86.06 80 ARG A O 1
ATOM 641 N N . ALA A 1 81 ? 2.359 -5.532 -15.591 1.00 85.44 81 ALA A N 1
ATOM 642 C CA . ALA A 1 81 ? 3.791 -5.367 -15.820 1.00 85.44 81 ALA A CA 1
ATOM 643 C C . ALA A 1 81 ? 4.592 -6.683 -15.690 1.00 85.44 81 ALA A C 1
ATOM 645 O O . ALA A 1 81 ? 5.813 -6.655 -15.797 1.00 85.44 81 ALA A O 1
ATOM 646 N N . GLY A 1 82 ? 3.952 -7.829 -15.420 1.00 86.44 82 GLY A N 1
ATOM 647 C CA . GLY A 1 82 ? 4.613 -9.124 -15.223 1.00 86.44 82 GLY A CA 1
ATOM 648 C C . GLY A 1 82 ? 5.246 -9.305 -13.838 1.00 86.44 82 GLY A C 1
ATOM 649 O O . GLY A 1 82 ? 6.003 -10.255 -13.617 1.00 86.44 82 GLY A O 1
ATOM 650 N N . GLY A 1 83 ? 4.963 -8.402 -12.896 1.00 87.88 83 GLY A N 1
ATOM 651 C CA . GLY A 1 83 ? 5.436 -8.479 -11.519 1.00 87.88 83 GLY A CA 1
ATOM 652 C C . GLY A 1 83 ? 4.640 -9.471 -10.666 1.00 87.88 83 GLY A C 1
ATOM 653 O O . GLY A 1 83 ? 3.533 -9.896 -11.001 1.00 87.88 83 GLY A O 1
ATOM 654 N N . LYS A 1 84 ? 5.200 -9.846 -9.512 1.00 89.50 84 LYS A N 1
ATOM 655 C CA . LYS A 1 84 ? 4.548 -10.715 -8.518 1.00 89.50 84 LYS A CA 1
ATOM 656 C C . LYS A 1 84 ? 4.483 -10.015 -7.168 1.00 89.50 84 LYS A C 1
ATOM 658 O O . LYS A 1 84 ? 5.464 -9.425 -6.732 1.00 89.50 84 LYS A O 1
ATOM 663 N N . ILE A 1 85 ? 3.362 -10.142 -6.467 1.00 90.88 85 ILE A N 1
ATOM 664 C CA . ILE A 1 85 ? 3.186 -9.576 -5.125 1.00 90.88 85 ILE A CA 1
ATOM 665 C C . ILE A 1 85 ? 3.122 -10.720 -4.115 1.00 90.88 85 ILE A C 1
ATOM 667 O O . ILE A 1 85 ? 2.385 -11.687 -4.301 1.00 90.88 85 ILE A O 1
ATOM 671 N N . ARG A 1 86 ? 3.896 -10.615 -3.035 1.00 92.12 86 ARG A N 1
ATOM 672 C CA . ARG A 1 86 ? 3.792 -11.486 -1.861 1.00 92.12 86 ARG A CA 1
ATOM 673 C C . ARG A 1 86 ? 3.243 -10.678 -0.695 1.00 92.12 86 ARG A C 1
ATOM 675 O O . ARG A 1 86 ? 3.803 -9.646 -0.347 1.00 92.12 86 ARG A O 1
ATOM 682 N N . LEU A 1 87 ? 2.178 -11.168 -0.077 1.00 92.62 87 LEU A N 1
ATOM 683 C CA . LEU A 1 87 ? 1.589 -10.554 1.107 1.00 92.62 87 LEU A CA 1
ATOM 684 C C . LEU A 1 87 ? 2.268 -11.089 2.373 1.00 92.62 87 LEU A C 1
ATOM 686 O O . LEU A 1 87 ? 2.386 -12.301 2.557 1.00 92.62 87 LEU A O 1
ATOM 690 N N . ARG A 1 88 ? 2.679 -10.191 3.265 1.00 92.44 88 ARG A N 1
ATOM 691 C CA . ARG A 1 88 ? 3.133 -10.502 4.621 1.00 92.44 88 ARG A CA 1
ATOM 692 C C . ARG A 1 88 ? 2.149 -9.900 5.612 1.00 92.44 88 ARG A C 1
ATOM 694 O O . ARG A 1 88 ? 1.906 -8.697 5.593 1.00 92.44 88 ARG A O 1
ATOM 701 N N . LYS A 1 89 ? 1.565 -10.752 6.453 1.00 91.06 89 LYS A N 1
ATOM 702 C CA . LYS A 1 89 ? 0.633 -10.324 7.496 1.00 91.06 89 LYS A CA 1
ATOM 703 C C . LYS A 1 89 ? 1.403 -9.747 8.676 1.00 91.06 89 LYS A C 1
ATOM 705 O O . LYS A 1 89 ? 2.374 -10.358 9.120 1.00 91.06 89 LYS A O 1
ATOM 710 N N . CYS A 1 90 ? 0.958 -8.600 9.176 1.00 87.56 90 CYS A N 1
ATOM 711 C CA . CYS A 1 90 ? 1.487 -8.020 10.405 1.00 87.56 90 CYS A CA 1
ATOM 712 C C . CYS A 1 90 ? 0.521 -8.293 11.561 1.00 87.56 90 CYS A C 1
ATOM 714 O O . CYS A 1 90 ? -0.680 -8.030 11.461 1.00 87.56 90 CYS A O 1
ATOM 716 N N . THR A 1 91 ? 1.052 -8.806 12.669 1.00 83.94 91 THR A N 1
ATOM 717 C CA . THR A 1 91 ? 0.290 -9.017 13.902 1.00 83.94 91 THR A CA 1
ATOM 718 C C . THR A 1 91 ? 0.793 -8.048 14.959 1.00 83.94 91 THR A C 1
ATOM 720 O O . THR A 1 91 ? 1.906 -8.188 15.455 1.00 83.94 91 THR A O 1
ATOM 723 N N . ILE A 1 92 ? -0.041 -7.076 15.328 1.00 80.69 92 ILE A N 1
ATOM 724 C CA . ILE A 1 92 ? 0.232 -6.185 16.459 1.00 80.69 92 ILE A CA 1
ATOM 725 C C . ILE A 1 92 ? -0.262 -6.873 17.730 1.00 80.69 92 ILE A C 1
ATOM 727 O O . ILE A 1 92 ? -1.464 -7.087 17.896 1.00 80.69 92 ILE A O 1
ATOM 731 N N . GLN A 1 93 ? 0.668 -7.226 18.614 1.00 81.62 93 GLN A N 1
ATOM 732 C CA . GLN A 1 93 ? 0.365 -7.834 19.908 1.00 81.62 93 GLN A CA 1
ATOM 733 C C . GLN A 1 93 ? 0.004 -6.763 20.952 1.00 81.62 93 GLN A C 1
ATOM 735 O O . GLN A 1 93 ? 0.636 -5.707 21.018 1.00 81.62 93 GLN A O 1
ATOM 740 N N . GLY A 1 94 ? -0.995 -7.055 21.792 1.00 71.50 94 GLY A N 1
ATOM 741 C CA . GLY A 1 94 ? -1.417 -6.215 22.922 1.00 71.50 94 GLY A CA 1
ATOM 742 C C . GLY A 1 94 ? -2.796 -5.561 22.754 1.00 71.50 94 GLY A C 1
ATOM 743 O O . GLY A 1 94 ? -3.134 -5.018 21.699 1.00 71.50 94 GLY A O 1
ATOM 744 N N . LYS A 1 95 ? -3.600 -5.597 23.827 1.00 69.38 95 LYS A N 1
ATOM 745 C CA . LYS A 1 95 ? -4.959 -5.026 23.888 1.00 69.38 95 LYS A CA 1
ATOM 746 C C . LYS A 1 95 ? -4.891 -3.496 23.745 1.00 69.38 95 LYS A C 1
ATOM 748 O O . LYS A 1 95 ? -4.023 -2.858 24.329 1.00 69.38 95 LYS A O 1
ATOM 753 N N . GLY A 1 96 ? -5.749 -2.903 22.913 1.00 71.19 96 GLY A N 1
ATOM 754 C CA . GLY A 1 96 ? -5.806 -1.446 22.678 1.00 71.19 96 GLY A CA 1
ATOM 755 C C . GLY A 1 96 ? -4.714 -0.855 21.766 1.00 71.19 96 GLY A C 1
ATOM 756 O O . GLY A 1 96 ? -4.962 0.146 21.097 1.00 71.19 96 GLY A O 1
ATOM 757 N N . ARG A 1 97 ? -3.544 -1.500 21.634 1.00 79.38 97 ARG A N 1
ATOM 758 C CA . ARG A 1 97 ? -2.430 -1.013 20.788 1.00 79.38 97 ARG A CA 1
ATOM 759 C C . ARG A 1 97 ? -2.791 -0.913 19.307 1.00 79.38 97 ARG A C 1
ATOM 761 O O . ARG A 1 97 ? -2.329 -0.011 18.619 1.00 79.38 97 ARG A O 1
ATOM 768 N N . ARG A 1 98 ? -3.647 -1.813 18.819 1.00 81.31 98 ARG A N 1
ATOM 769 C CA . ARG A 1 98 ? -4.058 -1.848 17.409 1.00 81.31 98 ARG A CA 1
ATOM 770 C C . ARG A 1 98 ? -4.852 -0.610 16.987 1.00 81.31 98 ARG A C 1
ATOM 772 O O . ARG A 1 98 ? -4.560 -0.063 15.930 1.00 81.31 98 ARG A O 1
ATOM 779 N N . GLY A 1 99 ? -5.823 -0.178 17.795 1.00 82.25 99 GLY A N 1
ATOM 780 C CA . GLY A 1 99 ? -6.649 0.993 17.474 1.00 82.25 99 GLY A CA 1
ATOM 781 C C . GLY A 1 99 ? -5.809 2.268 17.429 1.00 82.25 99 GLY A C 1
ATOM 782 O O . GLY A 1 99 ? -5.853 3.006 16.448 1.00 82.25 99 GLY A O 1
ATOM 783 N N . ARG A 1 100 ? -4.944 2.452 18.434 1.00 86.25 100 ARG A N 1
ATOM 784 C CA . ARG A 1 100 ? -3.984 3.561 18.475 1.00 86.25 100 ARG A CA 1
ATOM 785 C C . ARG A 1 100 ? -3.032 3.546 17.278 1.00 86.25 100 ARG A C 1
ATOM 787 O O . ARG A 1 100 ? -2.891 4.560 16.606 1.00 86.25 100 ARG A O 1
ATOM 794 N N . ALA A 1 101 ? -2.446 2.393 16.953 1.00 86.69 101 ALA A N 1
ATO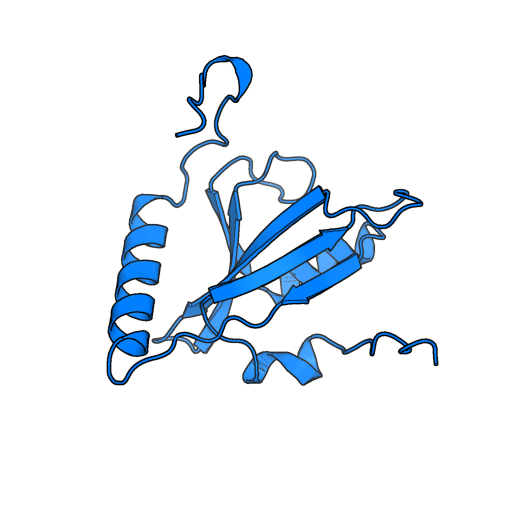M 795 C CA . ALA A 1 101 ? -1.565 2.268 15.796 1.00 86.69 101 ALA A CA 1
ATOM 796 C C . ALA A 1 101 ? -2.289 2.638 14.487 1.00 86.69 101 ALA A C 1
ATOM 798 O O . ALA A 1 101 ? -1.735 3.340 13.649 1.00 86.69 101 ALA A O 1
ATOM 799 N N . GLN A 1 102 ? -3.547 2.222 14.305 1.00 87.69 102 GLN A N 1
ATOM 800 C CA . GLN A 1 102 ? -4.324 2.587 13.114 1.00 87.69 102 GLN A CA 1
ATOM 801 C C . GLN A 1 102 ? -4.552 4.103 12.994 1.00 87.69 102 GLN A C 1
ATOM 803 O O . GLN A 1 102 ? -4.428 4.638 11.892 1.00 87.69 102 GLN A O 1
ATOM 808 N N . GLN A 1 103 ? -4.829 4.794 14.104 1.00 88.25 103 GLN A N 1
ATOM 809 C CA . GLN A 1 103 ? -4.938 6.258 14.129 1.00 88.25 103 GLN A CA 1
ATOM 810 C C . GLN A 1 103 ? -3.592 6.923 13.806 1.00 88.25 103 GLN A C 1
ATOM 812 O O . GLN A 1 103 ? -3.522 7.805 12.950 1.00 88.25 103 GLN A O 1
ATOM 817 N N . GLU A 1 104 ? -2.507 6.446 14.420 1.00 90.25 104 GLU A N 1
ATOM 818 C CA . GLU A 1 104 ? -1.147 6.928 14.156 1.00 90.25 104 GLU A CA 1
ATOM 819 C C . GLU A 1 104 ? -0.740 6.722 12.688 1.00 90.25 104 GLU A C 1
ATOM 821 O O . GLU A 1 104 ? -0.083 7.582 12.103 1.00 90.25 104 GLU A O 1
ATOM 826 N N . ALA A 1 105 ? -1.175 5.629 12.054 1.00 90.56 105 ALA A N 1
ATOM 827 C CA . ALA A 1 105 ? -0.944 5.386 10.633 1.00 90.56 105 ALA A CA 1
ATOM 828 C C . ALA A 1 105 ? -1.674 6.403 9.744 1.00 90.56 105 ALA A C 1
ATOM 830 O O . ALA A 1 105 ? -1.072 6.927 8.807 1.00 90.56 105 ALA A O 1
ATOM 831 N N . ALA A 1 106 ? -2.941 6.713 10.035 1.00 90.94 106 ALA A N 1
ATOM 832 C CA . ALA A 1 106 ? -3.699 7.716 9.286 1.00 90.94 106 ALA A CA 1
ATOM 833 C C . ALA A 1 106 ? -3.040 9.104 9.383 1.00 90.94 106 ALA A C 1
ATOM 835 O O . ALA A 1 106 ? -2.805 9.761 8.365 1.00 90.94 106 ALA A O 1
ATOM 836 N N . GLU A 1 107 ? -2.648 9.502 10.595 1.00 92.50 107 GLU A N 1
ATOM 837 C CA . GLU A 1 107 ? -1.900 10.734 10.857 1.00 92.50 107 GLU A CA 1
ATOM 838 C C . GLU A 1 107 ? -0.554 10.761 10.125 1.00 92.50 107 GLU A C 1
ATOM 840 O O . GLU A 1 107 ? -0.201 11.748 9.471 1.00 92.50 107 GLU A O 1
ATOM 845 N N . HIS A 1 108 ? 0.195 9.658 10.176 1.00 92.44 108 HIS A N 1
ATOM 846 C CA . HIS A 1 108 ? 1.463 9.532 9.470 1.00 92.44 108 HIS A CA 1
ATOM 847 C C . HIS A 1 108 ? 1.283 9.727 7.962 1.00 92.44 108 HIS A C 1
ATOM 849 O O . HIS A 1 108 ? 2.027 10.498 7.351 1.00 92.44 108 HIS A O 1
ATOM 855 N N . ILE A 1 109 ? 0.289 9.065 7.367 1.00 92.19 109 ILE A N 1
ATOM 856 C CA . ILE A 1 109 ? -0.017 9.165 5.939 1.00 92.19 109 ILE A CA 1
ATOM 857 C C . ILE A 1 109 ? -0.398 10.601 5.572 1.00 92.19 109 ILE A C 1
ATOM 859 O O . ILE A 1 109 ? 0.138 11.129 4.598 1.00 92.19 109 ILE A O 1
ATOM 863 N N . LYS A 1 110 ? -1.259 11.257 6.360 1.00 91.25 110 LYS A N 1
ATOM 864 C CA . LYS A 1 110 ? -1.658 12.658 6.145 1.00 91.25 110 LYS A CA 1
ATOM 865 C C . LYS A 1 110 ? -0.445 13.593 6.108 1.00 91.25 110 LYS A C 1
ATOM 867 O O . LYS A 1 110 ?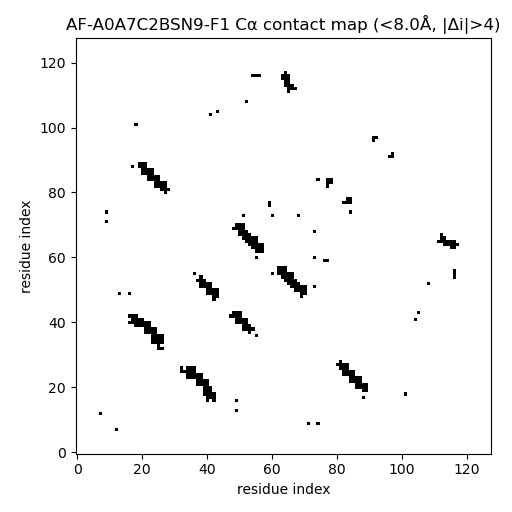 -0.379 14.471 5.256 1.00 91.25 110 LYS A O 1
AT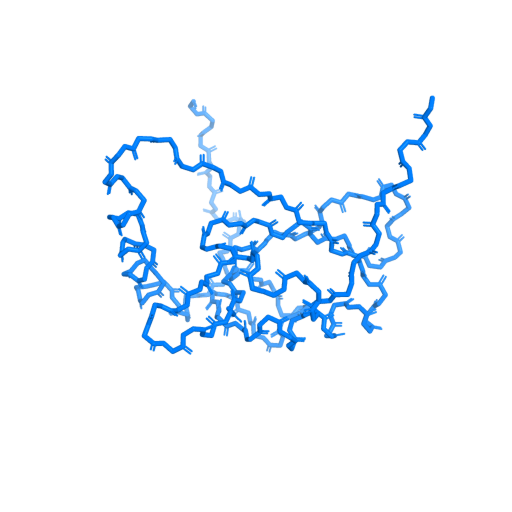OM 872 N N . ARG A 1 111 ? 0.538 13.368 6.986 1.00 93.88 111 ARG A N 1
ATOM 873 C CA . ARG A 1 111 ? 1.765 14.182 7.079 1.00 93.88 111 ARG A CA 1
ATOM 874 C C . ARG A 1 111 ? 2.793 13.901 5.985 1.00 93.88 111 ARG A C 1
ATOM 876 O O . ARG A 1 111 ? 3.621 14.764 5.698 1.00 93.88 111 ARG A O 1
ATOM 883 N N . HIS A 1 112 ? 2.828 12.685 5.442 1.00 92.19 112 HIS A N 1
ATOM 884 C CA . HIS A 1 112 ? 3.911 12.248 4.553 1.00 92.19 112 HIS A CA 1
ATOM 885 C C . HIS A 1 112 ? 3.502 12.110 3.091 1.00 92.19 112 HIS A C 1
ATOM 887 O O . HIS A 1 112 ? 4.378 12.168 2.230 1.00 92.19 112 HIS A O 1
ATOM 893 N N . ARG A 1 113 ? 2.211 11.954 2.783 1.00 89.19 113 ARG A N 1
ATOM 894 C CA . ARG A 1 113 ? 1.726 11.884 1.401 1.00 89.19 113 ARG A CA 1
ATOM 895 C C . ARG A 1 113 ? 2.161 13.124 0.614 1.00 89.19 113 ARG A C 1
ATOM 897 O O . ARG A 1 113 ? 2.057 14.242 1.099 1.00 89.19 113 ARG A O 1
ATOM 904 N N . GLY A 1 114 ? 2.643 12.912 -0.608 1.00 88.19 114 GLY A N 1
ATOM 905 C CA . GLY A 1 114 ? 3.152 13.966 -1.486 1.00 88.19 114 GLY A CA 1
ATOM 906 C C . GLY A 1 114 ? 4.631 14.302 -1.281 1.00 88.19 114 GLY A C 1
ATOM 907 O O . GLY A 1 114 ? 5.205 14.979 -2.129 1.00 88.19 114 GLY A O 1
ATOM 908 N N . LYS A 1 115 ? 5.286 13.801 -0.220 1.00 90.62 115 LYS A N 1
ATOM 909 C CA . LYS A 1 115 ? 6.736 13.978 -0.062 1.00 90.62 115 LYS A CA 1
ATOM 910 C C . LYS A 1 115 ? 7.488 13.286 -1.209 1.00 90.62 115 LYS A C 1
ATOM 912 O O . LYS A 1 115 ? 7.130 12.160 -1.563 1.00 90.62 115 LYS A O 1
ATOM 917 N N . PRO A 1 116 ? 8.535 13.912 -1.771 1.00 87.00 116 PRO A N 1
ATOM 918 C CA . PRO A 1 116 ? 9.311 13.322 -2.854 1.00 87.00 116 PRO A CA 1
ATOM 919 C C . PRO A 1 116 ? 10.051 12.065 -2.389 1.00 87.00 116 PRO A C 1
ATOM 921 O O . PRO A 1 116 ? 10.322 11.880 -1.199 1.00 87.00 116 PRO A O 1
ATOM 924 N N . TYR A 1 117 ? 10.398 11.197 -3.342 1.00 84.19 117 TYR A N 1
ATOM 925 C CA . TYR A 1 117 ? 11.219 10.028 -3.043 1.00 84.19 117 TYR A CA 1
ATOM 926 C C . TYR A 1 117 ? 12.585 10.503 -2.525 1.00 84.19 117 TYR A C 1
ATOM 928 O O . TYR A 1 117 ? 13.165 11.417 -3.120 1.00 84.19 117 TYR A O 1
ATOM 936 N N . PRO A 1 118 ? 13.107 9.941 -1.422 1.00 78.62 118 PRO A N 1
ATOM 937 C CA . PRO A 1 118 ? 14.343 10.433 -0.836 1.00 78.62 118 PRO A CA 1
ATOM 938 C C . PRO A 1 118 ? 15.508 10.272 -1.815 1.00 78.62 118 PRO A C 1
ATOM 940 O O . PRO A 1 118 ? 15.701 9.204 -2.400 1.00 78.62 118 PRO A O 1
ATOM 943 N N . ASN A 1 119 ? 16.323 11.318 -1.951 1.00 75.56 119 ASN A N 1
ATOM 944 C CA . ASN A 1 119 ? 17.601 11.197 -2.635 1.00 75.56 119 ASN A CA 1
ATOM 945 C C . ASN A 1 119 ? 18.571 10.440 -1.718 1.00 75.56 119 ASN A C 1
ATOM 947 O O . ASN A 1 119 ? 19.065 10.979 -0.731 1.00 75.56 119 ASN A O 1
ATOM 951 N N . LEU A 1 120 ? 18.810 9.165 -2.020 1.00 69.62 120 LEU A N 1
ATOM 952 C CA . LEU A 1 120 ? 19.687 8.316 -1.213 1.00 69.62 120 LEU A CA 1
ATOM 953 C C . LEU A 1 120 ? 21.172 8.677 -1.368 1.00 69.62 120 LEU A C 1
ATOM 955 O O . LEU A 1 120 ? 21.959 8.315 -0.504 1.00 69.62 120 LEU A O 1
ATOM 959 N N . LYS A 1 121 ? 21.557 9.435 -2.407 1.00 64.12 121 LYS A N 1
ATOM 960 C CA . LYS A 1 121 ? 22.952 9.866 -2.609 1.00 64.12 121 LYS A CA 1
ATOM 961 C C . LYS A 1 121 ? 23.438 10.846 -1.538 1.00 64.12 121 LYS A C 1
ATOM 963 O O . LYS A 1 121 ? 24.637 10.979 -1.348 1.00 64.12 121 LYS A O 1
ATOM 968 N N . THR A 1 122 ? 22.522 11.532 -0.854 1.00 55.78 122 THR A N 1
ATOM 969 C CA . THR A 1 122 ? 22.842 12.547 0.163 1.00 55.78 122 THR A CA 1
ATOM 970 C C . THR A 1 122 ? 22.544 12.087 1.590 1.00 55.78 122 THR A C 1
ATOM 972 O O . THR A 1 122 ? 22.743 12.850 2.531 1.00 55.78 122 THR A O 1
ATOM 975 N N . ARG A 1 123 ? 22.060 10.851 1.781 1.00 56.78 123 ARG A N 1
ATOM 976 C CA . ARG A 1 123 ? 21.732 10.306 3.103 1.00 56.78 123 ARG A CA 1
ATOM 977 C C . ARG A 1 123 ? 22.824 9.355 3.581 1.00 56.78 123 ARG A C 1
ATOM 979 O O . ARG A 1 123 ? 22.861 8.197 3.183 1.00 56.78 123 ARG A O 1
ATOM 986 N N . THR A 1 124 ? 23.673 9.837 4.482 1.00 49.59 124 THR A N 1
ATOM 987 C CA . THR A 1 124 ? 24.522 8.993 5.327 1.00 49.59 124 THR A CA 1
ATOM 988 C C . THR A 1 124 ? 23.656 8.340 6.407 1.00 49.59 124 THR A C 1
ATOM 990 O O . THR A 1 124 ? 22.974 9.017 7.173 1.00 49.59 124 THR A O 1
ATOM 993 N N . GLY A 1 125 ? 23.638 7.010 6.455 1.00 50.69 125 GLY A N 1
ATOM 994 C CA . GLY A 1 125 ? 23.090 6.262 7.585 1.00 50.69 125 GLY A CA 1
ATOM 995 C C . GLY A 1 125 ? 24.239 5.769 8.454 1.00 50.69 125 GLY A C 1
ATOM 996 O O . GLY A 1 125 ? 25.168 5.160 7.931 1.00 50.69 125 GLY A O 1
ATOM 997 N N . ARG A 1 126 ? 24.195 6.012 9.768 1.00 41.09 126 ARG A N 1
ATOM 998 C CA . ARG A 1 126 ? 24.954 5.188 10.718 1.00 41.09 126 ARG A CA 1
ATOM 999 C C . ARG A 1 126 ? 24.103 3.958 11.010 1.00 41.09 126 ARG A C 1
ATOM 1001 O O . ARG A 1 126 ? 22.962 4.109 11.437 1.00 41.09 126 ARG A O 1
ATOM 1008 N N . CYS A 1 127 ? 24.648 2.768 10.776 1.00 34.12 127 CYS A N 1
ATOM 1009 C CA . CYS A 1 127 ? 24.163 1.581 11.469 1.00 34.12 127 CYS A CA 1
ATOM 1010 C C . CYS A 1 127 ? 24.497 1.783 12.950 1.00 34.12 127 CYS A C 1
ATOM 1012 O O . CYS A 1 127 ? 25.673 1.786 13.307 1.00 34.12 127 CYS A O 1
ATOM 1014 N N . THR A 1 128 ? 23.485 2.053 13.767 1.00 36.97 128 THR A N 1
ATOM 1015 C CA . THR A 1 128 ? 23.559 1.900 15.226 1.00 36.97 128 THR A CA 1
ATOM 1016 C C . THR A 1 128 ? 22.967 0.561 15.599 1.00 36.97 128 THR A C 1
ATOM 1018 O O . THR A 1 128 ? 21.866 0.283 15.064 1.00 36.97 128 THR A O 1
#

Mean predicted aligned error: 7.57 Å

pLDDT: mean 81.37, std 15.57, range [34.12, 96.38]

Radius of gyration: 15.82 Å; Cα contacts (8 Å, |Δi|>4): 179; chains: 1; bounding box: 40×45×40 Å

Foldseek 3Di:
DPPPPDDDDCVVCLVVDDFQKKKQKFAPPDPVRHRPAMWTWAQDPPPRFIWTWGADPCPQDVDHGTAIHGPVVSVVSRVVRVMDIDIDDDDDDDDPVRVVVNVVVVVVSVVGHPPGRDPPVPDDDDPD

Secondary structure (DSSP, 8-state):
---------HHHHGGG--TT-EEEEE-TT-TT----EEEEEEE-TTT--EEEEEEE-HHHHSS-EEEEEEHHHHHHHHHHTT-EEEEE-----STTHHHHHHHHHHHHHHHHTTPPPP-GGG-PPP--

Solvent-accessible surface area (backbone atoms only — not comparable to full-atom values): 7765 Å² total; per-residue (Å²): 134,83,78,74,77,82,83,78,58,66,87,81,44,55,90,75,63,47,59,63,20,34,39,40,28,21,57,51,91,52,89,84,66,58,71,74,44,66,32,36,32,38,53,40,85,90,77,67,46,53,27,34,38,34,64,35,63,48,91,83,64,84,47,60,6,25,45,78,41,51,38,69,61,50,53,51,56,40,45,74,63,57,26,48,78,43,82,44,85,58,81,78,81,62,89,71,49,56,62,54,50,54,53,51,49,55,53,50,46,70,75,42,52,71,40,67,53,80,68,65,92,79,56,86,77,80,92,125

Nearest PDB structures (foldseek):
  8iyj-assembly1_U  TM=3.701E-01  e=1.505E+00  Mus musculus
  8glv-assembly1_6W  TM=4.253E-01  e=3.757E+00  Chlamydomonas reinhardtii
  8iyj-assembly1_O5  TM=3.549E-01  e=3.325E+00  Mus musculus
  9cpc-assembly1_4F  TM=3.441E-01  e=4.244E+00  Sus scrofa
  6u42-assembly1_6U  TM=2.646E-01  e=2.943E+00  Chlamydomonas reinhardtii

Sequence (128 aa):
MTDKKAKFKYSEIRDRLKTFDVLCCIPPGWFMGWIGHTAGVYVCHETGQVMVYQSSTQKYAGKSGVSLTPMAEFVDRYTRAGGKIRLRKCTIQGKGRRGRAQQEAAEHIKRHRGKPYPNLKTRTGRCT